Protein AF-F2RL33-F1 (afdb_monomer)

Foldseek 3Di:
DDWDKDKDKDADLPDWDDFVVVQVVRQVVQVVVQKGFDPPKGWDWADDPPSRSMIMIIITIGHDD

Secondary structure (DSSP, 8-state):
-PPEEEEEEEE-S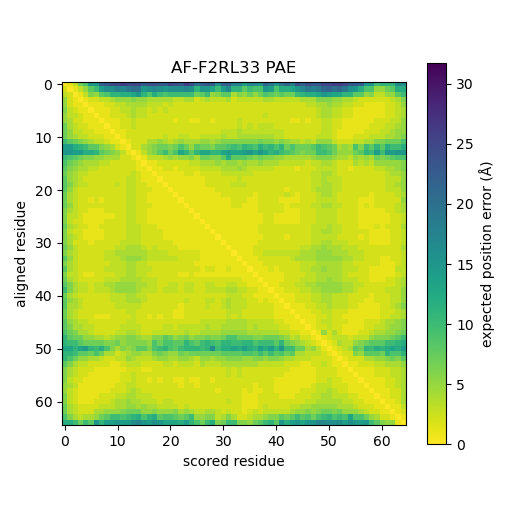SSPPPHHHHHHHHHHHHHTTT-B--TT---EEEE-TTSSSEEEEEEEEB---

pLDDT: mean 91.8, std 7.67, range [53.66, 97.38]

Solvent-accessible surface area (backbone atoms only — not comparable to full-atom values): 3951 Å² total; per-residue (Å²): 133,81,91,44,69,47,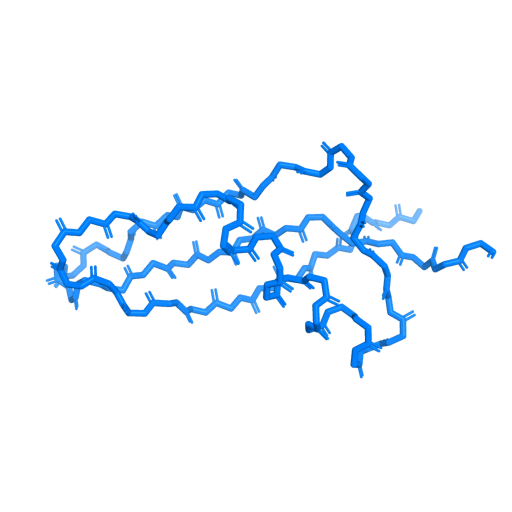76,53,76,45,81,35,81,88,52,84,76,56,71,71,60,51,50,53,53,50,37,55,56,25,48,78,70,68,28,35,49,58,93,84,55,67,70,46,76,41,73,52,94,79,76,74,24,37,27,44,37,40,31,54,34,40,73,70,129

Organism: Streptomyces venezuelae (strain ATCC 10712 / CBS 650.69 / DSM 40230 / JCM 4526 / NBRC 13096 / PD 04745) (NCBI:txid953739)

Nearest PDB structures (foldseek):
  8tdl-assembly1_A  TM=5.285E-01  e=2.604E+00  Arabidopsis thaliana
  8tdm-assembly1_A  TM=5.237E-01  e=3.755E+00  Arabidopsis thaliana
  7n5e-assembly1_A  TM=4.093E-01  e=4.792E+00  Dionaea muscipula
  7n5f-assembly1_A  TM=4.093E-01  e=4.792E+00  Dionaea muscipula
  7qq6-assembly2_C  TM=3.458E-01  e=9.964E+00  Homo sapiens

Radius of gyration: 12.18 Å; Cα contacts (8 Å, |Δi|>4): 114; chains: 1; bounding box: 25×22×34 Å

Structure (mmCIF, N/CA/C/O backbone):
data_AF-F2RL33-F1
#
_entry.id   AF-F2RL33-F1
#
loop_
_atom_site.group_PDB
_atom_site.id
_atom_site.type_symbol
_atom_site.label_atom_id
_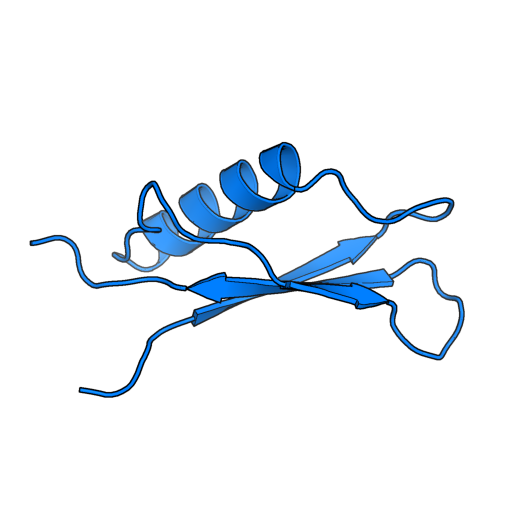atom_site.label_alt_id
_atom_site.label_comp_id
_atom_site.label_asym_id
_atom_site.label_entity_id
_atom_site.label_seq_id
_atom_site.pdbx_PDB_ins_code
_atom_site.Cartn_x
_atom_site.Cartn_y
_atom_site.Cartn_z
_atom_site.occupancy
_atom_site.B_iso_or_equiv
_atom_site.auth_seq_id
_atom_site.auth_comp_id
_atom_site.auth_asym_id
_atom_site.auth_atom_id
_atom_site.pdbx_PDB_model_num
ATOM 1 N N . MET A 1 1 ? 2.702 -14.896 -18.416 1.00 53.66 1 MET A N 1
ATOM 2 C CA . MET A 1 1 ? 3.350 -14.320 -17.220 1.00 53.66 1 MET A CA 1
ATOM 3 C C . MET A 1 1 ? 2.237 -13.991 -16.252 1.00 53.66 1 MET A C 1
ATOM 5 O O . MET A 1 1 ? 1.265 -13.404 -16.701 1.00 53.66 1 MET A O 1
ATOM 9 N N . GLY A 1 2 ? 2.306 -14.483 -15.015 1.00 72.31 2 GLY A N 1
ATOM 10 C CA . GLY A 1 2 ? 1.319 -14.125 -13.995 1.00 72.31 2 GLY A CA 1
ATOM 11 C C . GLY A 1 2 ? 1.522 -12.683 -13.538 1.00 72.31 2 GLY A C 1
ATOM 12 O O . GLY A 1 2 ? 2.627 -12.155 -13.667 1.00 72.31 2 GLY A O 1
ATOM 13 N N . ASP A 1 3 ? 0.464 -12.066 -13.027 1.00 84.25 3 ASP A N 1
ATOM 14 C CA . ASP A 1 3 ? 0.541 -10.739 -12.425 1.00 84.25 3 ASP A CA 1
ATOM 15 C C . ASP A 1 3 ? 1.391 -10.796 -11.144 1.00 84.25 3 ASP A C 1
ATOM 17 O O . ASP A 1 3 ? 1.192 -11.666 -10.291 1.00 84.25 3 ASP A O 1
ATOM 21 N N . THR A 1 4 ? 2.354 -9.880 -11.012 1.00 93.38 4 THR A N 1
ATOM 22 C CA . THR A 1 4 ? 3.192 -9.748 -9.811 1.00 93.38 4 THR A CA 1
ATOM 23 C C . THR A 1 4 ? 2.590 -8.689 -8.896 1.00 93.38 4 THR A C 1
ATOM 25 O O . THR A 1 4 ? 2.142 -7.644 -9.357 1.00 93.38 4 THR A O 1
ATOM 28 N N . TYR A 1 5 ? 2.597 -8.925 -7.587 1.00 95.00 5 TYR A N 1
ATOM 29 C CA . TYR A 1 5 ? 2.029 -8.002 -6.606 1.00 95.00 5 TYR A CA 1
ATOM 30 C C . TYR A 1 5 ? 2.986 -7.762 -5.443 1.00 95.00 5 TYR A C 1
ATOM 32 O O . TYR A 1 5 ? 3.731 -8.650 -5.030 1.00 95.00 5 TYR A O 1
ATOM 40 N N . ILE A 1 6 ? 2.922 -6.553 -4.892 1.00 95.88 6 ILE A N 1
ATOM 41 C CA . ILE A 1 6 ? 3.537 -6.188 -3.620 1.00 95.88 6 ILE A CA 1
ATOM 42 C C . ILE A 1 6 ? 2.473 -6.262 -2.531 1.00 95.88 6 ILE A C 1
ATOM 44 O O . ILE A 1 6 ? 1.409 -5.652 -2.658 1.00 95.88 6 ILE A O 1
ATOM 48 N N . TYR A 1 7 ? 2.802 -6.982 -1.460 1.00 95.75 7 TYR A N 1
ATOM 49 C CA . TYR A 1 7 ? 1.970 -7.154 -0.274 1.00 95.75 7 TYR A CA 1
ATOM 50 C C . TYR A 1 7 ? 2.699 -6.613 0.948 1.00 95.75 7 TYR A C 1
ATOM 52 O O . TYR A 1 7 ? 3.878 -6.909 1.145 1.00 95.75 7 TYR A O 1
ATOM 60 N N . TYR A 1 8 ? 2.001 -5.839 1.771 1.00 95.75 8 TYR A N 1
ATOM 61 C CA . TYR A 1 8 ? 2.488 -5.415 3.082 1.00 95.75 8 TYR A CA 1
ATOM 62 C C . TYR A 1 8 ? 1.321 -4.976 3.962 1.00 95.75 8 TYR A C 1
ATOM 64 O O . TYR A 1 8 ? 0.245 -4.635 3.467 1.00 95.75 8 TYR A O 1
ATOM 72 N N . ASP A 1 9 ? 1.558 -4.972 5.268 1.00 95.38 9 ASP A N 1
ATOM 73 C CA . ASP A 1 9 ? 0.579 -4.541 6.255 1.00 95.38 9 ASP A CA 1
ATOM 74 C C . ASP A 1 9 ? 0.900 -3.127 6.749 1.00 95.38 9 ASP A C 1
ATOM 76 O O . ASP A 1 9 ? 2.064 -2.740 6.889 1.00 95.38 9 ASP A O 1
ATOM 80 N N . VAL A 1 10 ? -0.146 -2.351 7.016 1.00 94.06 10 VAL A N 1
ATOM 81 C CA . VAL A 1 10 ? -0.063 -1.008 7.591 1.00 94.06 10 VAL A CA 1
ATOM 82 C C . VAL A 1 10 ? -0.984 -0.950 8.800 1.00 94.06 10 VAL A C 1
ATOM 84 O O . VAL A 1 10 ? -2.155 -1.301 8.704 1.00 94.06 10 VAL A O 1
ATOM 87 N N . LEU A 1 11 ? -0.460 -0.493 9.933 1.00 92.88 11 LEU A N 1
ATOM 88 C CA . LEU A 1 11 ? -1.256 -0.220 11.124 1.00 92.88 11 LEU A CA 1
ATOM 89 C C . LEU A 1 11 ? -1.755 1.229 11.078 1.00 92.88 11 LEU A C 1
ATOM 91 O O . LEU A 1 11 ? -0.953 2.160 11.160 1.00 92.88 11 LEU A O 1
ATOM 95 N N . THR A 1 12 ? -3.067 1.418 10.968 1.00 89.38 12 THR A N 1
ATOM 96 C CA . THR A 1 12 ? -3.738 2.721 11.061 1.00 89.38 12 THR A CA 1
ATOM 97 C C . THR A 1 12 ? -4.995 2.587 11.929 1.00 89.38 12 THR A C 1
ATOM 99 O O . THR A 1 12 ? -6.044 2.175 11.440 1.00 89.38 12 THR A O 1
ATOM 102 N N . PRO A 1 13 ? -4.916 2.930 13.226 1.00 76.62 13 PRO A N 1
ATOM 103 C CA . PRO A 1 13 ? -5.916 2.525 14.217 1.00 76.62 13 PRO A CA 1
ATOM 104 C C . PRO A 1 13 ? -7.333 3.075 13.992 1.00 76.62 13 PRO A C 1
ATOM 106 O O . PRO A 1 13 ? -8.282 2.475 14.477 1.00 76.62 13 PRO A O 1
ATOM 109 N N . GLU A 1 14 ? -7.501 4.181 13.261 1.00 78.62 14 GLU A N 1
ATOM 110 C CA . GLU A 1 14 ? -8.804 4.861 13.152 1.00 78.62 14 GLU A CA 1
ATOM 111 C C . GLU A 1 14 ? -9.445 4.795 11.759 1.00 78.62 14 GLU A C 1
ATOM 113 O O . GLU A 1 14 ? -10.658 4.935 11.625 1.00 78.62 14 GLU A O 1
ATOM 118 N N . GLN A 1 15 ? -8.656 4.596 10.702 1.00 87.25 15 GLN A N 1
ATOM 119 C CA . GLN A 1 15 ? -9.150 4.641 9.324 1.00 87.25 15 GLN A CA 1
ATOM 120 C C . GLN A 1 15 ? -8.198 3.931 8.359 1.00 87.25 15 GLN A C 1
ATOM 122 O O . GLN A 1 15 ? -7.015 3.789 8.676 1.00 87.25 15 GLN A O 1
ATOM 127 N N . PRO A 1 16 ? -8.663 3.537 7.160 1.00 90.06 16 PRO A N 1
ATOM 128 C CA . PRO A 1 16 ? -7.775 3.043 6.118 1.00 90.06 16 PRO A CA 1
ATOM 129 C C . PRO A 1 16 ? -6.691 4.079 5.772 1.00 90.06 16 PRO A C 1
ATOM 131 O O . PRO A 1 16 ? -6.981 5.285 5.737 1.00 90.06 16 PRO A O 1
ATOM 134 N N . PRO A 1 17 ? -5.453 3.645 5.477 1.00 93.56 17 PRO A N 1
ATOM 135 C CA . PRO A 1 17 ? -4.416 4.553 5.012 1.00 93.56 17 PRO A CA 1
ATOM 136 C C . PRO A 1 17 ? -4.811 5.179 3.658 1.00 93.56 17 PRO A C 1
ATOM 138 O O . PRO A 1 17 ? -5.418 4.500 2.823 1.00 93.56 17 PRO A O 1
ATOM 141 N N . PRO A 1 18 ? -4.455 6.450 3.389 1.00 94.75 18 PRO A N 1
ATOM 142 C CA . PRO A 1 18 ? -4.751 7.081 2.105 1.00 94.75 18 PRO A CA 1
ATOM 143 C C . PRO A 1 18 ? -4.111 6.326 0.919 1.00 94.75 18 PRO A C 1
ATOM 14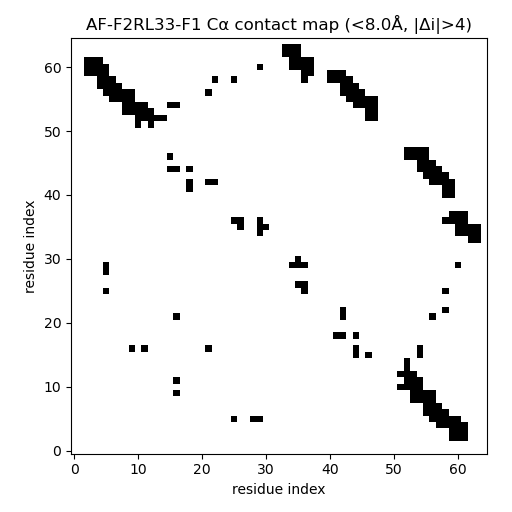5 O O . PRO A 1 18 ? -2.929 5.973 1.005 1.00 94.75 18 PRO A O 1
ATOM 148 N N . PRO A 1 19 ? -4.827 6.132 -0.211 1.00 94.50 19 PRO A N 1
ATOM 149 C CA . PRO A 1 19 ? -4.311 5.446 -1.402 1.00 94.50 19 PRO A CA 1
ATOM 150 C C . PRO A 1 19 ? -2.973 5.990 -1.926 1.00 94.50 19 PRO A C 1
ATOM 152 O O . PRO A 1 19 ? -2.083 5.221 -2.285 1.00 94.50 19 PRO A O 1
ATOM 155 N N . ASP A 1 20 ? -2.793 7.311 -1.919 1.00 94.44 20 ASP A N 1
ATOM 156 C CA . ASP A 1 20 ? -1.556 7.935 -2.404 1.00 94.44 20 ASP A CA 1
ATOM 157 C C . ASP A 1 20 ? -0.359 7.610 -1.504 1.00 94.44 20 ASP A C 1
ATOM 159 O O . ASP A 1 20 ? 0.747 7.360 -1.986 1.00 94.44 20 ASP A O 1
ATOM 163 N N . VAL A 1 21 ? -0.587 7.550 -0.188 1.00 93.75 21 VAL A N 1
ATOM 164 C CA . VAL A 1 21 ? 0.446 7.196 0.793 1.00 93.75 21 VAL A CA 1
ATOM 165 C C . VAL A 1 21 ? 0.853 5.742 0.609 1.00 93.75 21 VAL A C 1
ATOM 167 O O . VAL A 1 21 ? 2.044 5.442 0.534 1.00 93.75 21 VAL A O 1
ATOM 170 N N . VAL A 1 22 ? -0.112 4.828 0.477 1.00 96.12 22 VAL A N 1
ATOM 171 C CA . VAL A 1 22 ? 0.219 3.420 0.243 1.00 96.12 22 V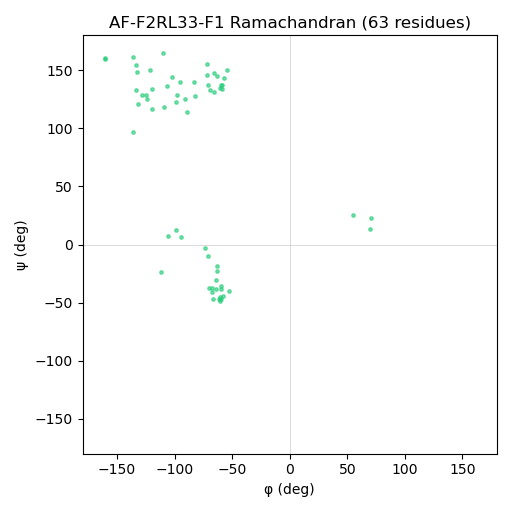AL A CA 1
ATOM 172 C C . VAL A 1 22 ? 0.937 3.234 -1.098 1.00 96.12 22 VAL A C 1
ATOM 174 O O . VAL A 1 22 ? 1.932 2.524 -1.147 1.00 96.12 22 VAL A O 1
ATOM 177 N N . LEU A 1 23 ? 0.569 3.951 -2.164 1.00 96.50 23 LEU A N 1
ATOM 178 C CA . LEU A 1 23 ? 1.286 3.870 -3.444 1.00 96.50 23 LEU A CA 1
ATOM 179 C C . LEU A 1 23 ? 2.764 4.274 -3.340 1.00 96.50 23 LEU A C 1
ATOM 181 O O . LEU A 1 23 ? 3.611 3.665 -3.998 1.00 96.50 23 LEU A O 1
ATOM 185 N N . VAL A 1 24 ? 3.102 5.261 -2.503 1.00 96.44 24 VAL A N 1
ATOM 186 C CA . VAL A 1 24 ? 4.501 5.639 -2.234 1.00 96.44 24 VAL A CA 1
ATOM 187 C C . VAL A 1 24 ? 5.270 4.474 -1.606 1.00 96.44 24 VAL A C 1
ATOM 189 O O . VAL A 1 24 ? 6.357 4.129 -2.076 1.00 96.44 24 VAL A O 1
ATOM 192 N N . TYR A 1 25 ? 4.696 3.821 -0.594 1.00 96.69 25 TYR A N 1
ATOM 193 C CA . TYR A 1 25 ? 5.319 2.659 0.044 1.00 96.69 25 TYR A CA 1
ATOM 194 C C . TYR A 1 25 ? 5.392 1.447 -0.889 1.00 96.69 25 TYR A C 1
ATOM 196 O O . TYR A 1 25 ? 6.433 0.794 -0.954 1.00 96.69 25 TYR A O 1
ATOM 204 N N . ALA A 1 26 ? 4.345 1.179 -1.670 1.00 97.25 26 ALA A N 1
ATOM 205 C CA . ALA A 1 26 ? 4.338 0.110 -2.662 1.00 97.25 26 ALA A CA 1
ATOM 206 C C .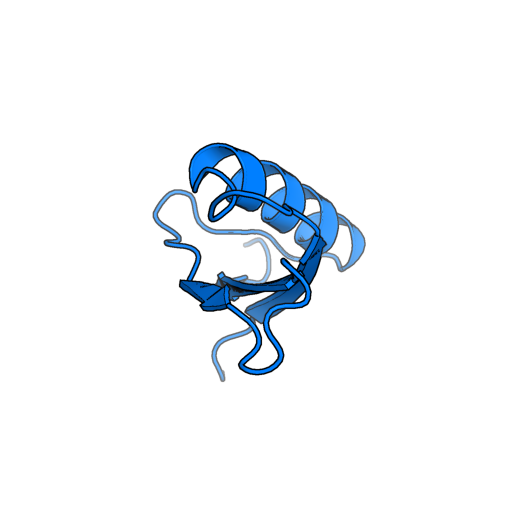 ALA A 1 26 ? 5.467 0.289 -3.689 1.00 97.25 26 ALA A C 1
ATOM 208 O O . ALA A 1 26 ? 6.196 -0.661 -3.966 1.00 97.25 26 ALA A O 1
ATOM 209 N N . ARG A 1 27 ? 5.678 1.514 -4.195 1.00 96.88 27 ARG A N 1
ATOM 210 C CA . ARG A 1 27 ? 6.801 1.849 -5.092 1.00 96.88 27 ARG A CA 1
ATOM 211 C C . ARG A 1 27 ? 8.151 1.614 -4.428 1.00 96.88 27 ARG A C 1
ATOM 213 O O . ARG A 1 27 ? 9.034 1.016 -5.037 1.00 96.88 27 ARG A O 1
ATOM 220 N N . TYR A 1 28 ? 8.304 2.050 -3.180 1.00 96.94 28 TYR A N 1
ATOM 221 C CA . TYR A 1 28 ? 9.525 1.830 -2.409 1.00 96.94 28 TYR A CA 1
ATOM 222 C C . TYR A 1 28 ? 9.829 0.331 -2.228 1.00 96.94 28 TYR A C 1
ATOM 224 O O . TYR A 1 28 ? 10.951 -0.109 -2.481 1.00 96.94 28 TYR A O 1
ATOM 232 N N . PHE A 1 29 ? 8.838 -0.477 -1.843 1.00 96.88 29 PHE A N 1
ATOM 233 C CA . PHE A 1 29 ? 9.011 -1.920 -1.661 1.00 96.88 29 PHE A CA 1
ATOM 234 C C . PHE A 1 29 ? 9.221 -2.672 -2.979 1.00 96.88 29 PHE A C 1
ATOM 236 O O . PHE A 1 29 ? 10.042 -3.589 -3.011 1.00 96.88 29 PHE A O 1
ATOM 243 N N . ALA A 1 30 ? 8.543 -2.273 -4.059 1.00 96.38 30 ALA A N 1
ATOM 244 C CA . ALA A 1 30 ? 8.767 -2.820 -5.396 1.00 96.38 30 ALA A CA 1
ATOM 245 C C . ALA A 1 30 ? 10.206 -2.582 -5.858 1.00 96.38 30 ALA A C 1
ATOM 247 O O . ALA A 1 30 ? 10.892 -3.527 -6.247 1.00 96.38 30 ALA A O 1
ATOM 248 N N . ALA A 1 31 ? 10.700 -1.347 -5.727 1.00 96.12 31 ALA A N 1
ATOM 249 C CA . ALA A 1 31 ? 12.053 -0.987 -6.140 1.00 96.12 31 ALA A CA 1
ATOM 250 C C . ALA A 1 31 ? 13.119 -1.813 -5.403 1.00 96.12 31 ALA A C 1
ATOM 252 O O . ALA A 1 31 ? 14.088 -2.267 -6.010 1.00 96.12 31 ALA A O 1
ATOM 253 N N . ARG A 1 32 ? 12.909 -2.096 -4.110 1.00 96.50 32 ARG A N 1
ATOM 254 C CA . ARG A 1 32 ? 13.787 -2.979 -3.318 1.00 96.50 32 ARG A CA 1
ATOM 255 C C . ARG A 1 32 ? 13.838 -4.423 -3.821 1.00 96.50 32 ARG A C 1
ATOM 257 O O . ARG A 1 32 ? 14.765 -5.141 -3.463 1.00 96.50 32 ARG A O 1
ATOM 264 N N . GLN A 1 33 ? 12.860 -4.839 -4.618 1.00 94.38 33 GLN A N 1
ATOM 265 C CA . GLN A 1 33 ? 12.761 -6.168 -5.220 1.00 94.38 33 GLN A CA 1
ATOM 266 C C . GLN A 1 33 ? 13.094 -6.157 -6.723 1.00 94.38 33 GLN A C 1
ATOM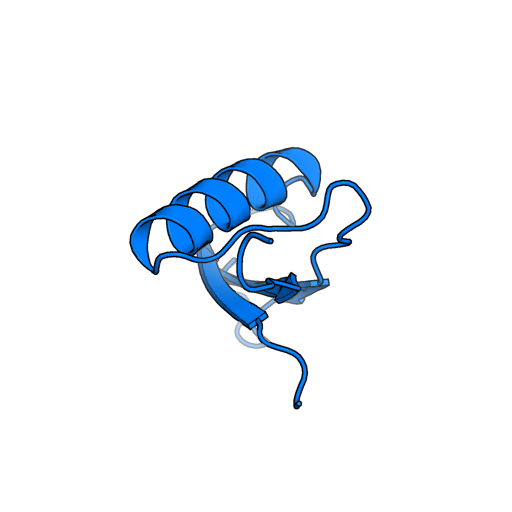 268 O O . GLN A 1 33 ? 12.913 -7.168 -7.394 1.00 94.38 33 GLN A O 1
ATOM 273 N N . GLY A 1 34 ? 13.574 -5.030 -7.269 1.00 95.31 34 GLY A N 1
ATOM 274 C CA . GLY A 1 34 ? 13.838 -4.891 -8.707 1.00 95.31 34 GLY A CA 1
ATOM 275 C C . GLY A 1 34 ? 12.567 -4.828 -9.562 1.00 95.31 34 GLY A C 1
ATOM 276 O O . GLY A 1 34 ? 12.602 -5.145 -10.748 1.00 95.31 34 GLY A O 1
ATOM 277 N N . LEU A 1 35 ? 11.444 -4.444 -8.956 1.00 96.19 35 LEU A N 1
ATOM 278 C CA . LEU A 1 35 ? 10.147 -4.276 -9.601 1.00 96.19 35 LEU A CA 1
ATOM 279 C C . LEU A 1 35 ? 9.770 -2.790 -9.669 1.00 96.19 35 LEU A C 1
ATOM 281 O O . LEU A 1 35 ? 10.316 -1.949 -8.955 1.00 96.19 35 LEU A O 1
ATOM 285 N N . ALA A 1 36 ? 8.784 -2.477 -10.500 1.00 95.94 36 ALA A N 1
ATOM 286 C CA . ALA A 1 36 ? 8.149 -1.171 -10.589 1.00 95.94 36 ALA A CA 1
ATOM 287 C C . ALA A 1 36 ? 6.648 -1.293 -10.307 1.00 95.94 36 ALA A C 1
ATOM 289 O O . ALA A 1 36 ? 6.035 -2.316 -10.596 1.00 95.94 36 ALA A O 1
ATOM 290 N N . VAL A 1 37 ? 6.046 -0.239 -9.757 1.00 96.06 37 VAL A N 1
ATOM 291 C CA . VAL A 1 37 ? 4.584 -0.112 -9.659 1.00 96.06 37 VAL A CA 1
ATOM 292 C C . VAL A 1 37 ? 4.115 0.778 -10.813 1.00 96.06 37 VAL A C 1
ATOM 294 O O . VAL A 1 37 ? 4.594 1.916 -10.896 1.00 96.06 37 VAL A O 1
ATOM 297 N N . PRO A 1 38 ? 3.204 0.307 -11.687 1.00 94.00 38 PRO A N 1
ATOM 298 C CA . PRO A 1 38 ? 2.647 1.111 -12.774 1.00 94.00 38 PRO A CA 1
ATOM 299 C C . PRO A 1 38 ? 2.037 2.433 -12.288 1.00 94.00 38 PRO A C 1
ATOM 301 O O . PRO A 1 38 ? 1.535 2.536 -11.168 1.00 94.00 38 PRO A O 1
ATOM 304 N N . ALA A 1 39 ? 2.068 3.465 -13.133 1.00 91.00 39 ALA A N 1
ATOM 305 C CA . ALA A 1 39 ? 1.551 4.788 -12.773 1.00 91.00 39 ALA A CA 1
ATOM 306 C C . ALA A 1 39 ? 0.033 4.789 -12.514 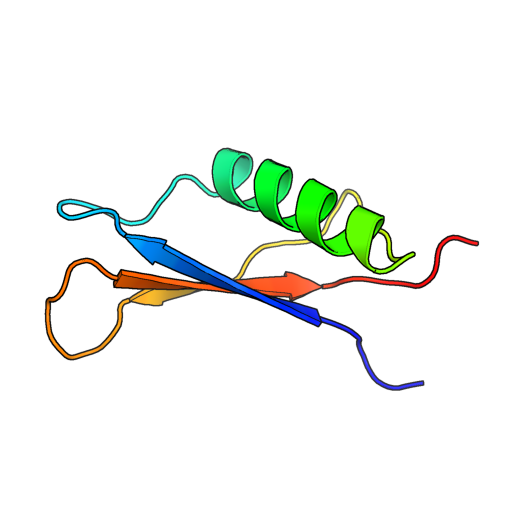1.00 91.00 39 ALA A C 1
ATOM 308 O O . ALA A 1 39 ? -0.446 5.565 -11.692 1.00 91.00 39 ALA A O 1
ATOM 309 N N . ASP A 1 40 ? -0.696 3.904 -13.189 1.00 92.12 40 ASP A N 1
ATOM 310 C CA . ASP A 1 40 ? -2.140 3.689 -13.100 1.00 92.12 40 ASP A CA 1
ATOM 311 C C . ASP A 1 40 ? -2.532 2.566 -12.124 1.00 92.12 40 ASP A C 1
ATOM 313 O O . ASP A 1 40 ? -3.712 2.214 -12.020 1.00 92.12 40 ASP A O 1
ATOM 317 N N . ALA A 1 41 ? -1.563 2.010 -11.386 1.00 93.06 41 ALA A N 1
ATOM 318 C CA . ALA A 1 41 ? -1.825 0.978 -10.397 1.00 93.06 41 ALA A CA 1
ATOM 319 C C . ALA A 1 41 ? -2.777 1.494 -9.311 1.00 93.06 41 ALA A C 1
ATOM 321 O O . ALA A 1 41 ? -2.603 2.581 -8.756 1.00 93.06 41 ALA A O 1
ATOM 322 N N . LYS A 1 42 ? -3.775 0.674 -8.974 1.00 95.06 42 LYS A N 1
ATOM 323 C CA . LYS A 1 42 ? -4.723 0.948 -7.892 1.00 95.06 42 LYS A CA 1
ATOM 324 C C . LYS A 1 42 ? -4.436 -0.002 -6.732 1.00 95.06 42 LYS A C 1
ATOM 326 O O . LYS A 1 42 ? -4.547 -1.213 -6.931 1.00 95.06 42 LYS A O 1
ATOM 331 N N . PRO A 1 43 ? -4.067 0.505 -5.545 1.00 96.00 43 PRO A N 1
ATOM 332 C CA . PRO A 1 43 ? -3.857 -0.348 -4.389 1.00 96.00 43 PRO A CA 1
ATOM 333 C C . PRO A 1 43 ? -5.208 -0.885 -3.900 1.00 96.00 43 PRO A C 1
ATOM 335 O O . PRO A 1 43 ? -6.190 -0.147 -3.808 1.00 96.00 43 PRO A O 1
ATOM 338 N N . CYS A 1 44 ? -5.259 -2.166 -3.554 1.00 96.50 44 CYS A N 1
ATOM 339 C CA . CYS A 1 44 ? -6.345 -2.735 -2.769 1.00 96.50 44 CYS A CA 1
ATOM 340 C C . CYS A 1 44 ? -5.960 -2.647 -1.292 1.00 96.50 44 CYS A C 1
ATOM 342 O O . CYS A 1 44 ? -4.893 -3.119 -0.910 1.00 96.50 44 CYS A O 1
ATOM 344 N N . ILE A 1 45 ? -6.811 -2.030 -0.474 1.00 95.75 45 ILE A N 1
ATOM 345 C CA . ILE A 1 45 ? -6.581 -1.829 0.959 1.00 95.75 45 ILE A CA 1
ATOM 346 C C . ILE A 1 45 ? -7.710 -2.541 1.698 1.00 95.75 45 ILE A C 1
ATOM 348 O O . ILE A 1 45 ? -8.878 -2.194 1.516 1.00 95.75 45 ILE A O 1
ATOM 352 N N . ARG A 1 46 ? -7.380 -3.559 2.493 1.00 94.38 46 ARG A N 1
ATOM 353 C CA . ARG A 1 46 ? -8.361 -4.413 3.174 1.00 94.38 46 ARG A CA 1
ATOM 354 C C . ARG A 1 46 ? -8.109 -4.424 4.678 1.00 94.38 46 ARG A C 1
ATOM 356 O O . ARG A 1 46 ? -6.985 -4.739 5.064 1.00 94.38 46 ARG A O 1
ATOM 363 N N . PRO A 1 47 ? -9.104 -4.103 5.523 1.00 93.56 47 PRO A N 1
ATOM 364 C CA . PRO A 1 47 ? -8.947 -4.245 6.965 1.00 93.56 47 PRO A CA 1
ATOM 365 C C . PRO A 1 47 ? -8.803 -5.723 7.339 1.00 93.56 47 PRO A C 1
ATOM 367 O O . PRO A 1 47 ? -9.397 -6.596 6.696 1.00 93.56 47 PRO A O 1
ATOM 370 N N . TYR A 1 48 ? -8.040 -5.999 8.392 1.00 90.62 48 TYR A N 1
ATOM 371 C CA . TYR A 1 48 ? -8.089 -7.299 9.051 1.00 90.62 48 TYR A CA 1
ATOM 372 C C . TYR A 1 48 ? -9.407 -7.436 9.839 1.00 90.62 48 TYR A C 1
ATOM 374 O O . TYR A 1 48 ? -9.932 -6.447 10.351 1.00 90.62 48 TYR A O 1
ATOM 382 N N . PRO A 1 49 ? -9.983 -8.648 9.922 1.00 86.81 49 PRO A N 1
ATOM 383 C CA . PRO A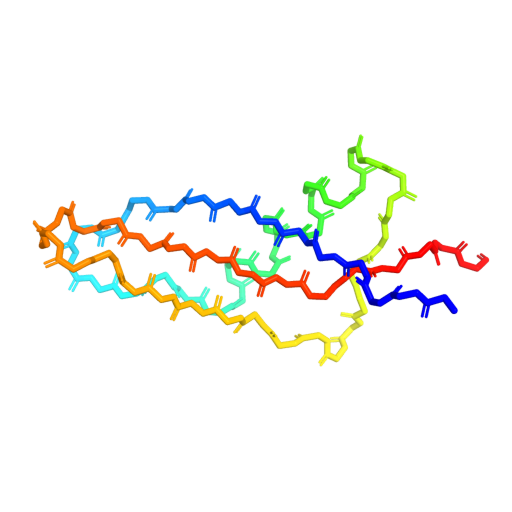 1 49 ? -11.295 -8.868 10.537 1.00 86.81 49 PRO A CA 1
ATOM 384 C C . PRO A 1 49 ? -11.294 -8.783 12.073 1.00 86.81 49 PRO A C 1
ATOM 386 O O . PRO A 1 49 ? -12.346 -8.934 12.685 1.00 86.81 49 PRO A O 1
ATOM 389 N N . ASP A 1 50 ? -10.135 -8.592 12.699 1.00 86.25 50 ASP A N 1
ATOM 390 C CA . ASP A 1 50 ? -9.912 -8.660 14.147 1.00 86.25 50 ASP A CA 1
ATOM 391 C C . ASP A 1 50 ? -9.887 -7.288 14.846 1.00 86.25 50 ASP A C 1
ATOM 393 O O . ASP A 1 50 ? -9.496 -7.204 16.008 1.00 86.25 50 ASP A O 1
ATOM 397 N N . ASP A 1 51 ? -10.308 -6.224 14.152 1.00 75.44 51 ASP A N 1
ATOM 398 C CA . ASP A 1 51 ? -10.392 -4.842 14.662 1.00 75.44 51 ASP A CA 1
ATOM 399 C C . ASP A 1 51 ? -9.071 -4.304 15.247 1.00 75.44 51 ASP A C 1
ATOM 401 O O . ASP A 1 51 ? -9.023 -3.402 16.078 1.00 75.44 51 ASP A O 1
ATOM 405 N N . THR A 1 52 ? -7.949 -4.854 14.784 1.00 86.69 52 THR A N 1
ATOM 406 C CA . THR A 1 52 ? -6.596 -4.451 15.194 1.00 86.69 52 THR A CA 1
ATOM 407 C C . THR A 1 52 ? -6.176 -3.083 14.657 1.00 86.69 52 THR A C 1
ATOM 409 O O . THR A 1 52 ? -5.117 -2.573 15.026 1.00 86.69 52 THR A O 1
ATOM 412 N N . GLY A 1 53 ? -6.952 -2.506 13.736 1.00 88.62 53 GLY A N 1
ATOM 413 C CA . GLY A 1 53 ? -6.533 -1.352 12.943 1.00 88.62 53 GLY A CA 1
ATOM 414 C C . GLY A 1 53 ? -5.441 -1.685 11.920 1.00 88.62 53 GLY A C 1
ATOM 415 O O . GLY A 1 53 ? -4.810 -0.775 11.382 1.00 88.62 53 GLY A O 1
ATOM 416 N N . LEU A 1 54 ? -5.173 -2.970 11.656 1.00 93.88 54 LEU A N 1
ATOM 417 C CA . LEU A 1 54 ? -4.279 -3.405 10.585 1.00 93.88 54 LEU A CA 1
ATOM 418 C C . LEU A 1 54 ? -5.019 -3.438 9.248 1.00 93.88 54 LEU A C 1
ATOM 420 O O . LEU A 1 54 ? -6.154 -3.908 9.143 1.00 93.88 54 LEU A O 1
ATOM 424 N N . TYR A 1 55 ? -4.325 -3.004 8.202 1.00 95.00 55 TYR A N 1
ATOM 425 C CA . TYR A 1 55 ? -4.772 -3.064 6.819 1.00 95.00 55 TYR A CA 1
ATOM 426 C C . TYR A 1 55 ? -3.738 -3.792 5.973 1.00 95.00 55 TYR A C 1
ATOM 428 O O . TYR A 1 55 ? -2.565 -3.421 5.959 1.00 95.00 55 TYR A O 1
ATOM 436 N N . ARG A 1 56 ? -4.185 -4.789 5.212 1.00 95.38 56 ARG A N 1
ATOM 437 C CA . ARG A 1 56 ? -3.391 -5.397 4.149 1.00 95.38 56 ARG A CA 1
ATOM 438 C C . ARG A 1 56 ? -3.486 -4.539 2.898 1.00 95.38 56 ARG A C 1
ATOM 440 O O . ARG A 1 56 ? -4.588 -4.247 2.430 1.00 95.38 56 ARG A O 1
ATOM 447 N N . VAL A 1 57 ? -2.336 -4.185 2.339 1.00 97.00 57 VAL A N 1
ATOM 448 C CA . VAL A 1 57 ? -2.228 -3.502 1.051 1.00 97.00 57 VAL A CA 1
ATOM 449 C C . VAL A 1 57 ? -1.725 -4.469 -0.008 1.00 97.00 57 VAL A C 1
ATOM 451 O O . VAL A 1 57 ? -0.771 -5.212 0.217 1.00 97.00 57 VAL A O 1
ATOM 454 N N . GLU A 1 58 ? -2.348 -4.415 -1.182 1.00 97.31 58 GLU A N 1
ATOM 455 C CA . GLU A 1 58 ? -1.979 -5.207 -2.354 1.00 97.31 58 GLU A CA 1
ATOM 456 C C . GLU A 1 58 ? -1.899 -4.286 -3.563 1.00 97.31 58 GLU A C 1
ATOM 458 O O . GLU A 1 58 ? -2.865 -3.602 -3.895 1.00 97.31 58 GLU A O 1
ATOM 463 N N . THR A 1 59 ? -0.739 -4.221 -4.211 1.00 97.38 59 THR A N 1
ATOM 464 C CA . THR A 1 59 ? -0.522 -3.327 -5.358 1.00 97.38 59 THR A CA 1
ATOM 465 C C . THR A 1 59 ? 0.160 -4.079 -6.487 1.00 97.38 59 THR A C 1
ATOM 467 O O . THR A 1 59 ? 1.139 -4.785 -6.247 1.00 97.38 59 THR A O 1
ATOM 470 N N . LEU A 1 60 ? -0.352 -3.925 -7.711 1.00 96.44 60 LEU A N 1
ATOM 471 C CA . LEU A 1 60 ? 0.252 -4.509 -8.907 1.00 96.44 60 LEU A CA 1
ATOM 472 C C . LEU A 1 60 ? 1.686 -3.995 -9.081 1.00 96.44 60 LEU A C 1
ATOM 474 O O . LEU A 1 60 ? 1.956 -2.801 -8.931 1.00 96.44 60 LEU A O 1
ATOM 478 N N . ALA A 1 61 ? 2.587 -4.898 -9.436 1.00 95.94 61 ALA A N 1
ATOM 479 C CA . ALA A 1 61 ? 3.961 -4.603 -9.780 1.00 95.94 61 ALA A CA 1
ATOM 480 C C . ALA A 1 61 ? 4.360 -5.329 -11.067 1.00 95.94 61 ALA A C 1
ATOM 482 O O . ALA A 1 61 ? 3.802 -6.359 -11.438 1.00 95.94 61 ALA A O 1
ATOM 483 N N . CYS A 1 62 ? 5.345 -4.784 -11.763 1.00 94.44 62 CYS A N 1
ATOM 484 C CA . CYS A 1 62 ? 5.865 -5.326 -13.005 1.00 94.44 62 CYS A CA 1
ATOM 485 C C . CYS A 1 62 ? 7.390 -5.281 -13.009 1.00 94.44 62 CYS A C 1
ATOM 487 O O . CYS A 1 62 ? 8.017 -4.548 -12.241 1.00 94.44 62 CYS A O 1
ATOM 489 N N . HIS A 1 63 ? 7.998 -6.072 -13.890 1.00 90.94 63 HIS A N 1
ATOM 490 C CA . HIS A 1 63 ? 9.407 -5.882 -14.193 1.00 90.94 63 HIS A CA 1
ATOM 491 C C . HIS A 1 63 ? 9.573 -4.569 -14.967 1.00 90.94 63 HIS A C 1
ATOM 493 O O . HIS A 1 63 ? 8.806 -4.331 -15.906 1.00 90.94 63 HIS A O 1
ATOM 499 N N . PRO A 1 64 ? 10.537 -3.715 -14.586 1.00 83.00 64 PRO A N 1
ATOM 500 C CA . PRO A 1 64 ? 10.864 -2.544 -15.384 1.00 83.00 64 PRO A CA 1
ATOM 501 C C . PRO A 1 64 ? 11.285 -3.002 -16.787 1.00 83.00 64 PRO A C 1
ATOM 503 O O . PRO A 1 64 ? 12.016 -3.985 -16.925 1.00 83.00 64 PRO A O 1
ATOM 506 N N . SER A 1 65 ? 10.744 -2.335 -17.809 1.00 72.31 65 SER A N 1
ATOM 507 C CA . SER A 1 65 ? 11.103 -2.560 -19.217 1.00 72.31 65 SER A CA 1
ATOM 508 C C . SER A 1 65 ? 12.482 -2.002 -19.544 1.00 72.31 65 SER A C 1
ATOM 510 O O . SER A 1 65 ? 12.876 -1.008 -18.892 1.00 72.31 65 SER A O 1
#

Mean predicted aligned error: 3.67 Å

Sequence (65 aa):
MGDTYIYYDVLTPEQPPPPDVVLVYARYFAARQGLAVPADAKPCIRPYPDDTGLYRVETLACHPS